Protein AF-A0A232FM95-F1 (afdb_monomer)

pLDDT: mean 76.96, std 14.81, range [33.69, 96.5]

Organism: NCBI:txid543379

Secondary structure (DSSP, 8-state):
-PPP---------TT--HHHHHHHHHHHHHHHHHHHHHHHHHSPPTTS--TTPBPSS-PPTTS-SBPP-------GGGGSPPTTSS----TTTT---TT---PPP----EEEEETTTTEEEE---GGGS--TTT-----------

Sequence (145 aa):
MNNPNTNIKVNSVTDKSDQDIEREQSLVDQWVNLTEERNAVLVPSAGSGIPGAPADWNPPIGMEPHIPVLFLDLNADDLSAHQSGEEISISGLNSILPKEHGHKFYNLPIVKHLEKNVCAIAAWDSSIHDDVNLNKITDGACVPG

Solvent-accessible surface area (backbone atoms only — not comparable to full-atom values): 9911 Å² total; per-residue (Å²): 136,85,85,84,79,85,80,79,76,76,79,84,61,96,83,66,52,73,68,54,52,53,49,52,50,52,52,51,53,51,51,51,51,54,49,49,56,52,44,42,67,77,58,34,49,56,72,64,84,42,79,66,10,37,45,78,64,85,65,59,93,91,52,75,60,45,48,86,76,85,84,70,86,74,56,78,71,68,73,49,70,53,91,80,75,82,56,82,70,62,84,59,77,84,60,76,62,89,86,62,72,89,63,88,85,73,89,69,53,73,75,43,79,40,86,92,71,86,46,72,44,63,61,81,71,48,77,82,46,99,39,73,86,62,51,64,82,75,80,80,74,76,74,84,128

Mean predicted aligned error: 14.77 Å

Radius of gyration: 25.7 Å; Cα contacts (8 Å, |Δi|>4): 86; chains: 1; bounding box: 62×35×70 Å

Foldseek 3Di:
DDDDDPPPPPPPPVDDDPVNVVVVVVVVVVVVVVVVVVVCQVAPDAPNPHAQHAHPDDDDPPDDRGDHDDDQVDDPVLPDDPPVNPDDRDRNPVGDDVVPPPDDDDDFAFPDDDVVPRDTDTDDDLVVDPDVSSPDDPPPPPPPD

Structure (mmCIF, N/CA/C/O backbone):
data_AF-A0A232FM95-F1
#
_entry.id   AF-A0A232FM95-F1
#
loop_
_atom_site.group_PDB
_atom_site.id
_atom_site.type_symbol
_atom_site.label_atom_id
_atom_site.label_alt_id
_atom_site.label_comp_id
_atom_site.label_asym_id
_atom_site.label_entity_id
_atom_site.label_seq_id
_atom_site.pdbx_PDB_ins_code
_atom_site.Cartn_x
_atom_site.Cartn_y
_atom_site.Cartn_z
_atom_site.occupancy
_atom_site.B_iso_or_equiv
_atom_site.auth_seq_id
_atom_site.auth_comp_id
_atom_site.auth_asym_id
_atom_site.auth_atom_id
_atom_site.pdbx_PDB_model_num
ATOM 1 N N . MET A 1 1 ? -25.700 -0.924 0.871 1.00 33.69 1 MET A N 1
ATOM 2 C CA . MET A 1 1 ? -26.285 -1.974 1.732 1.00 33.69 1 MET A CA 1
ATOM 3 C C . MET A 1 1 ? -26.278 -1.431 3.148 1.00 33.69 1 MET A C 1
ATOM 5 O O . MET A 1 1 ? -25.206 -1.184 3.678 1.00 33.69 1 MET A O 1
ATOM 9 N N . ASN A 1 2 ? -27.457 -1.129 3.690 1.00 41.88 2 ASN A N 1
ATOM 10 C CA . ASN A 1 2 ? -27.619 -0.501 5.002 1.00 41.88 2 ASN A CA 1
ATOM 11 C C . ASN A 1 2 ? -27.487 -1.580 6.085 1.00 41.88 2 ASN A C 1
ATOM 13 O O . ASN A 1 2 ? -28.243 -2.549 6.063 1.00 41.88 2 ASN A O 1
ATOM 17 N N . ASN A 1 3 ? -26.516 -1.436 6.988 1.00 43.69 3 ASN A N 1
ATOM 18 C CA . ASN A 1 3 ? -26.301 -2.365 8.097 1.00 43.69 3 ASN A CA 1
ATOM 19 C C . ASN A 1 3 ? -27.432 -2.197 9.136 1.00 43.69 3 ASN A C 1
ATOM 21 O O . ASN A 1 3 ? -27.632 -1.079 9.619 1.00 43.69 3 ASN A O 1
ATOM 25 N N . PRO A 1 4 ? -28.218 -3.243 9.451 1.00 61.28 4 PRO A N 1
ATOM 26 C CA . PRO A 1 4 ? -29.353 -3.113 10.345 1.00 61.28 4 PRO A CA 1
ATOM 27 C C . PRO A 1 4 ? -28.907 -3.150 11.813 1.00 61.28 4 PRO A C 1
ATOM 29 O O . PRO A 1 4 ? -28.216 -4.063 12.246 1.00 61.28 4 PRO A O 1
ATOM 32 N N . ASN A 1 5 ? -29.438 -2.205 12.588 1.00 50.81 5 ASN A N 1
ATOM 33 C CA . ASN A 1 5 ? -29.550 -2.228 14.048 1.00 50.81 5 ASN A CA 1
ATOM 34 C C . ASN A 1 5 ? -28.260 -2.099 14.874 1.00 50.81 5 ASN A C 1
ATOM 36 O O . ASN A 1 5 ? -27.715 -3.080 15.370 1.00 50.81 5 ASN A O 1
ATOM 40 N N . THR A 1 6 ? -27.956 -0.863 15.262 1.00 54.78 6 THR A N 1
ATOM 41 C CA . THR A 1 6 ? -27.446 -0.574 16.613 1.00 54.78 6 THR A CA 1
ATOM 42 C C . THR A 1 6 ? -28.386 0.412 17.304 1.00 54.78 6 THR A C 1
ATOM 44 O O . THR A 1 6 ? -28.021 1.536 17.627 1.00 54.78 6 THR A O 1
ATOM 47 N N . ASN A 1 7 ? -29.640 -0.000 17.520 1.00 52.50 7 ASN A N 1
ATOM 48 C CA . ASN A 1 7 ? -30.498 0.668 18.499 1.00 52.50 7 ASN A CA 1
ATOM 49 C C . ASN A 1 7 ? -30.023 0.245 19.893 1.00 52.50 7 ASN A C 1
ATOM 51 O O . ASN A 1 7 ? -30.536 -0.723 20.460 1.00 52.50 7 ASN A O 1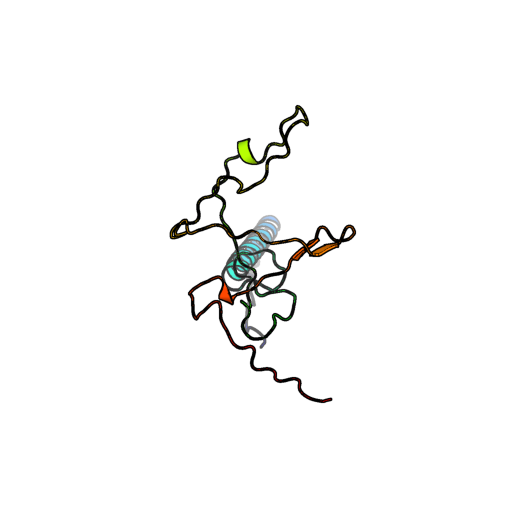
ATOM 55 N N . ILE A 1 8 ? -29.011 0.934 20.424 1.00 59.44 8 ILE A N 1
ATOM 56 C CA . ILE A 1 8 ? -28.608 0.766 21.819 1.00 59.44 8 ILE A CA 1
ATOM 57 C C . ILE A 1 8 ? -29.753 1.312 22.669 1.00 59.44 8 ILE A C 1
ATOM 59 O O . ILE A 1 8 ? -29.979 2.516 22.766 1.00 59.44 8 ILE A O 1
ATOM 63 N N . LYS A 1 9 ? -30.535 0.399 23.241 1.00 58.56 9 LYS A N 1
ATOM 64 C CA . LYS A 1 9 ? -31.586 0.732 24.197 1.00 58.56 9 LYS A CA 1
ATOM 65 C C . LYS A 1 9 ? -30.916 1.136 25.506 1.00 58.56 9 LYS A C 1
ATOM 67 O O . LYS A 1 9 ? -30.549 0.277 26.305 1.00 58.56 9 LYS A O 1
ATOM 72 N N . VAL A 1 10 ? -30.774 2.440 25.722 1.00 58.31 10 VAL A N 1
ATOM 73 C CA . VAL A 1 10 ? -30.481 2.992 27.047 1.00 58.31 10 VAL A CA 1
ATOM 74 C C . VAL A 1 10 ? -31.650 2.602 27.949 1.00 58.31 10 VAL A C 1
ATOM 76 O O . VAL A 1 10 ? -32.796 2.982 27.710 1.00 58.31 10 VAL A O 1
ATOM 79 N N . ASN A 1 11 ? -31.387 1.740 28.928 1.00 56.19 11 ASN A N 1
ATOM 80 C CA . ASN A 1 11 ? -32.421 1.221 29.813 1.00 56.19 11 ASN A CA 1
ATOM 81 C C . ASN A 1 11 ? -32.968 2.382 30.659 1.00 56.19 11 ASN A C 1
ATOM 83 O O . ASN A 1 11 ? -32.239 2.919 31.495 1.00 56.19 11 ASN A O 1
ATOM 87 N N . SER A 1 12 ? -34.220 2.785 30.433 1.00 53.94 12 SER A N 1
ATOM 88 C CA . SER A 1 12 ? -34.884 3.882 31.147 1.00 53.94 12 SER A CA 1
ATOM 89 C C . SER A 1 12 ? -35.373 3.416 32.523 1.00 53.94 12 SER A C 1
ATOM 91 O O . SER A 1 12 ? -36.575 3.346 32.781 1.00 53.94 12 SER A O 1
ATOM 93 N N . VAL A 1 13 ? -34.446 3.032 33.401 1.00 60.03 13 VAL A N 1
ATOM 94 C CA . VAL A 1 13 ? -34.759 2.868 34.824 1.00 60.03 13 VAL A CA 1
ATOM 95 C C . VAL A 1 13 ? -34.902 4.276 35.387 1.00 6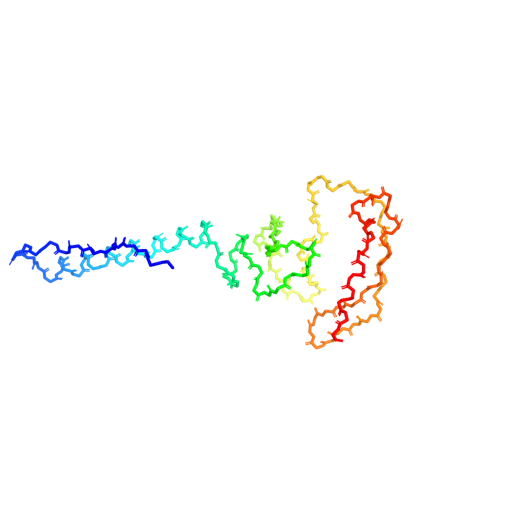0.03 13 VAL A C 1
ATOM 97 O O . VAL A 1 13 ? -33.974 5.072 35.293 1.00 60.03 13 VAL A O 1
ATOM 100 N N . THR A 1 14 ? -36.077 4.602 35.910 1.00 59.41 14 THR A N 1
ATOM 101 C CA . THR A 1 14 ? -36.515 5.958 36.285 1.00 59.41 14 THR A CA 1
ATOM 102 C C . THR A 1 14 ? -35.761 6.602 37.463 1.00 59.41 14 THR A C 1
ATOM 104 O O . THR A 1 14 ? -36.147 7.686 37.876 1.00 59.41 14 THR A O 1
ATOM 107 N N . ASP A 1 15 ? -34.671 5.992 37.946 1.00 68.00 15 ASP A N 1
ATOM 108 C CA . ASP A 1 15 ? -33.853 6.431 39.092 1.00 68.00 15 ASP A CA 1
ATOM 109 C C . ASP A 1 15 ? -32.340 6.439 38.770 1.00 68.00 15 ASP A C 1
ATOM 111 O O . ASP A 1 15 ? -31.517 5.985 39.564 1.00 68.00 15 ASP A O 1
ATOM 115 N N . LYS A 1 16 ? -31.940 6.894 37.578 1.00 73.94 16 LYS A N 1
ATOM 116 C CA . LYS A 1 16 ? -30.514 7.082 37.251 1.00 73.94 16 LYS A CA 1
ATOM 117 C C . LYS A 1 16 ? -30.073 8.499 37.596 1.00 73.94 16 LYS A C 1
ATOM 119 O O . LYS A 1 16 ? -30.775 9.450 37.257 1.00 73.94 16 LYS A O 1
ATOM 124 N N . SER A 1 17 ? -28.918 8.648 38.248 1.00 82.94 17 SER A N 1
ATOM 125 C CA . SER A 1 17 ? -28.334 9.976 38.457 1.00 82.94 17 SER A CA 1
ATOM 126 C C . SER A 1 17 ? -27.785 10.533 37.139 1.00 82.94 17 SER A C 1
ATOM 128 O O . SER A 1 17 ? -27.401 9.764 36.256 1.00 82.94 17 SER A O 1
ATOM 130 N N . ASP A 1 18 ? -27.678 11.858 37.013 1.00 87.69 18 ASP A N 1
ATOM 131 C CA . ASP A 1 18 ? -27.055 12.494 35.839 1.00 87.69 18 ASP A CA 1
ATOM 132 C C . ASP A 1 18 ? -25.629 11.971 35.594 1.00 87.69 18 ASP A C 1
ATOM 134 O O . ASP A 1 18 ? -25.202 11.802 34.454 1.00 87.69 18 ASP A O 1
ATOM 138 N N . GLN A 1 19 ? -24.917 11.624 36.672 1.00 89.62 19 GLN A N 1
ATOM 139 C CA . GLN A 1 19 ? -23.586 11.031 36.596 1.00 89.62 19 GLN A CA 1
ATOM 140 C C . GLN A 1 19 ? -23.605 9.612 36.004 1.00 89.62 19 GLN A C 1
ATOM 142 O O . GLN A 1 19 ? -22.663 9.219 35.319 1.00 89.62 19 GLN A O 1
ATOM 147 N N . ASP A 1 20 ? -24.657 8.831 36.257 1.00 87.62 20 ASP A N 1
ATOM 148 C CA . ASP A 1 20 ? -24.812 7.501 35.660 1.00 87.62 20 ASP A CA 1
ATOM 149 C C . ASP A 1 20 ? -25.151 7.607 34.175 1.00 87.62 20 ASP A C 1
ATOM 151 O O . ASP A 1 20 ? -24.628 6.835 33.377 1.00 87.62 20 ASP A O 1
ATOM 155 N N . ILE A 1 21 ? -25.956 8.601 33.791 1.00 87.88 21 ILE A N 1
ATOM 156 C CA . ILE A 1 21 ? -26.275 8.889 32.388 1.00 87.88 21 ILE A CA 1
ATOM 157 C C . ILE A 1 21 ? -25.012 9.313 31.624 1.00 87.88 21 ILE A C 1
ATOM 159 O O . ILE A 1 21 ? -24.737 8.779 30.552 1.00 87.88 21 ILE A O 1
ATOM 163 N N . GLU A 1 22 ? -24.212 10.227 32.182 1.00 92.12 22 GLU A N 1
ATOM 164 C CA . GLU A 1 22 ? -22.958 10.683 31.566 1.00 92.12 22 GLU A CA 1
ATOM 165 C C . GLU A 1 22 ? -21.935 9.544 31.440 1.00 92.12 22 GLU A C 1
ATOM 167 O O . GLU A 1 22 ? -21.306 9.381 30.391 1.00 92.12 22 GLU A O 1
ATOM 172 N N . ARG A 1 23 ? -21.803 8.701 32.474 1.00 92.94 23 ARG A N 1
ATOM 173 C CA . ARG A 1 23 ? -20.953 7.504 32.403 1.00 92.94 23 ARG A CA 1
ATOM 174 C C . ARG A 1 23 ? -21.432 6.525 31.341 1.00 92.94 23 ARG A C 1
ATOM 176 O O . ARG A 1 23 ? -20.608 6.022 30.584 1.00 92.94 23 ARG A O 1
ATOM 183 N N . GLU A 1 24 ? -22.732 6.235 31.287 1.00 91.19 24 GLU A N 1
ATOM 184 C CA . GLU A 1 24 ? -23.300 5.340 30.276 1.00 91.19 24 GLU A CA 1
ATOM 185 C C . GLU A 1 24 ? -23.030 5.870 28.865 1.00 91.19 24 GLU A C 1
ATOM 187 O O . GLU A 1 24 ? -22.579 5.104 28.016 1.00 91.19 24 GLU A O 1
ATOM 192 N N . GLN A 1 25 ? -23.213 7.172 28.634 1.00 92.62 25 GLN A N 1
ATOM 193 C CA . GLN A 1 25 ? -22.908 7.801 27.350 1.00 92.62 25 GLN A CA 1
ATOM 194 C C . GLN A 1 25 ? -21.423 7.667 26.993 1.00 92.62 25 GLN A C 1
ATOM 196 O O . GLN A 1 25 ? -21.097 7.212 25.900 1.00 92.62 25 GLN A O 1
ATOM 201 N N . SER A 1 26 ? -20.521 7.975 27.929 1.00 95.00 26 SER A N 1
ATOM 202 C CA . SER A 1 26 ? -19.077 7.852 27.705 1.00 95.00 26 SER A CA 1
ATOM 203 C C . SER A 1 26 ? -18.655 6.413 27.383 1.00 95.00 26 SER A C 1
ATOM 205 O O . SER A 1 26 ? -17.831 6.196 26.494 1.00 95.00 26 SER A O 1
ATOM 207 N N . LEU A 1 27 ? -19.247 5.418 28.053 1.00 95.44 27 LEU A N 1
ATOM 208 C CA . LEU A 1 27 ? -18.995 4.003 27.771 1.00 95.44 27 LEU A CA 1
ATOM 209 C C . LEU A 1 27 ? -19.506 3.590 26.386 1.00 95.44 27 LEU A C 1
ATOM 211 O O . LEU A 1 27 ? -18.838 2.817 25.696 1.00 95.44 27 LEU A O 1
ATOM 215 N N . VAL A 1 28 ? -20.667 4.101 25.966 1.00 95.94 28 VAL A N 1
ATOM 216 C CA . VAL A 1 28 ? -21.184 3.877 24.610 1.00 95.94 28 VAL A CA 1
ATOM 217 C C . VAL A 1 28 ? -20.247 4.489 23.571 1.00 95.94 28 VAL A C 1
ATOM 219 O O . VAL A 1 28 ? -19.875 3.794 22.628 1.00 95.94 28 VAL A O 1
ATOM 222 N N . ASP A 1 29 ? -19.810 5.732 23.764 1.00 95.94 29 ASP A N 1
ATOM 223 C CA . ASP A 1 29 ? -18.916 6.422 22.828 1.00 95.94 29 ASP A CA 1
ATOM 224 C C . ASP A 1 29 ? -17.568 5.694 22.701 1.00 95.94 29 ASP A C 1
ATOM 226 O O . ASP A 1 29 ? -17.081 5.453 21.596 1.00 95.94 29 ASP A O 1
ATOM 230 N N . GLN A 1 30 ? -16.989 5.253 23.823 1.00 96.44 30 GLN A N 1
ATOM 231 C CA . GLN A 1 30 ? -15.774 4.432 23.815 1.00 96.44 30 GLN A CA 1
ATOM 232 C C . GLN A 1 30 ? -15.966 3.125 23.045 1.00 96.44 30 GLN A C 1
ATOM 234 O O . GLN A 1 30 ? -15.103 2.730 22.261 1.00 96.44 30 GLN A O 1
ATOM 239 N N . TRP A 1 31 ? -17.092 2.442 23.251 1.00 95.81 31 TRP A N 1
ATOM 240 C CA . TRP A 1 31 ? -17.388 1.199 22.549 1.00 95.81 31 TRP A CA 1
ATOM 241 C C . TRP A 1 31 ? -17.559 1.402 21.037 1.00 95.81 31 TRP A C 1
ATOM 243 O O . TRP A 1 31 ? -17.100 0.563 20.253 1.00 95.81 31 TRP A O 1
ATOM 253 N N . VAL A 1 32 ? -18.185 2.509 20.624 1.00 96.50 32 VAL A N 1
ATOM 254 C CA . VAL A 1 32 ? -18.300 2.890 19.210 1.00 96.50 32 VAL A CA 1
ATOM 255 C C . VAL A 1 32 ? -16.910 3.098 18.615 1.00 96.50 32 VAL A C 1
ATOM 257 O O . VAL A 1 32 ? -16.582 2.421 17.642 1.00 96.50 32 VAL A O 1
ATOM 260 N N . ASN A 1 33 ? -16.060 3.911 19.249 1.00 95.38 33 ASN A N 1
ATOM 261 C CA . ASN A 1 33 ? -14.697 4.171 18.772 1.00 95.38 33 ASN A CA 1
ATOM 262 C C . ASN A 1 33 ? -13.876 2.879 18.635 1.00 95.38 33 ASN A C 1
ATOM 264 O O . ASN A 1 33 ? -13.293 2.624 17.587 1.00 95.38 33 ASN A O 1
ATOM 268 N N . LEU A 1 34 ? -13.901 2.001 19.646 1.00 94.06 34 LEU A N 1
ATOM 269 C CA . LEU A 1 34 ? -13.213 0.702 19.592 1.00 94.06 34 LEU A CA 1
ATOM 270 C C . LEU A 1 34 ? -13.730 -0.190 18.456 1.00 94.06 34 LEU A C 1
ATOM 272 O O . LEU A 1 34 ? -12.983 -0.970 17.860 1.00 94.06 34 LEU A O 1
ATOM 276 N N . THR A 1 35 ? -15.027 -0.111 18.164 1.00 93.44 35 THR A N 1
ATOM 277 C CA . THR A 1 35 ? -15.632 -0.864 17.066 1.00 93.44 35 THR A CA 1
ATOM 278 C C . THR A 1 35 ? -15.200 -0.301 15.716 1.00 93.44 35 THR A C 1
ATOM 280 O O . THR A 1 35 ? -14.895 -1.078 14.812 1.00 93.44 35 THR A 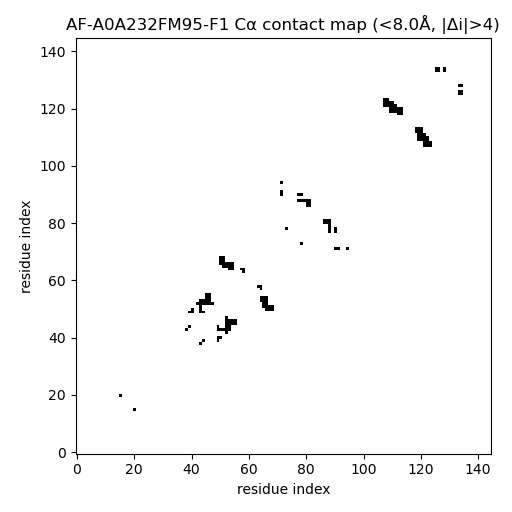O 1
ATOM 283 N N . GLU A 1 36 ? -15.134 1.021 15.581 1.00 91.00 36 GLU A N 1
ATOM 284 C CA . GLU A 1 36 ? -14.650 1.695 14.378 1.00 91.00 36 GLU A CA 1
ATOM 285 C C . GLU A 1 36 ? -13.168 1.409 14.123 1.00 91.00 36 GLU A C 1
ATOM 287 O O . GLU A 1 36 ? -12.826 0.994 13.018 1.00 91.00 36 GLU A O 1
ATOM 292 N N . GLU A 1 37 ? -12.309 1.500 15.142 1.00 91.31 37 GLU A N 1
ATOM 293 C CA . GLU A 1 37 ? -10.886 1.147 15.051 1.00 91.31 37 GLU A CA 1
ATOM 294 C C . GLU A 1 37 ? -10.693 -0.308 14.606 1.00 91.31 37 GLU A C 1
ATOM 296 O O . GLU A 1 37 ? -9.938 -0.592 13.673 1.00 91.31 37 GLU A O 1
ATOM 301 N N . ARG A 1 38 ? -11.430 -1.248 15.216 1.00 91.88 38 ARG A N 1
ATOM 302 C CA . ARG A 1 38 ? -11.373 -2.661 14.816 1.00 91.88 38 ARG A CA 1
ATOM 303 C C . ARG A 1 38 ? -11.824 -2.850 13.367 1.00 91.88 38 ARG A C 1
ATOM 305 O O . ARG A 1 38 ? -11.211 -3.617 12.626 1.00 91.88 38 ARG A O 1
ATOM 312 N N . ASN A 1 39 ? -12.896 -2.178 12.957 1.00 89.06 39 ASN A N 1
ATOM 313 C CA . ASN A 1 39 ? -13.413 -2.288 11.596 1.00 89.06 39 ASN A CA 1
ATOM 314 C C . ASN A 1 39 ? -12.449 -1.683 10.569 1.00 89.06 39 ASN A C 1
ATOM 316 O O . ASN A 1 39 ? -12.285 -2.267 9.501 1.00 89.06 39 ASN A O 1
ATOM 320 N N . ALA A 1 40 ? -11.779 -0.578 10.901 1.00 89.44 40 ALA A N 1
ATOM 321 C CA . ALA A 1 40 ? -10.802 0.073 10.034 1.00 89.44 40 ALA A CA 1
ATOM 322 C C . ALA A 1 40 ? -9.602 -0.839 9.725 1.00 89.44 40 ALA A C 1
ATOM 324 O O . ALA A 1 40 ? -9.066 -0.799 8.623 1.00 89.44 40 ALA A O 1
ATOM 325 N N . VAL A 1 41 ? -9.218 -1.709 10.664 1.00 86.00 41 VAL A N 1
ATOM 326 C CA . VAL A 1 41 ? -8.176 -2.725 10.442 1.00 86.00 41 VAL A CA 1
ATOM 327 C C . VAL A 1 41 ? -8.692 -3.909 9.620 1.00 86.00 41 VAL A C 1
ATOM 329 O O . VAL A 1 41 ? -7.972 -4.432 8.775 1.00 86.00 41 VAL A O 1
ATOM 332 N N . LEU A 1 42 ? -9.928 -4.357 9.863 1.00 88.25 42 LEU A N 1
ATOM 333 C CA . LEU A 1 42 ? -10.501 -5.513 9.161 1.00 88.25 42 LEU A CA 1
ATOM 334 C C . LEU A 1 42 ? -10.838 -5.214 7.697 1.00 88.25 42 LEU A C 1
ATOM 336 O O . LEU A 1 42 ? -10.694 -6.089 6.845 1.00 88.25 42 LEU A O 1
ATOM 340 N N . VAL A 1 43 ? -11.327 -4.006 7.421 1.00 89.12 43 VAL A N 1
ATOM 341 C CA . VAL A 1 43 ? -11.696 -3.544 6.082 1.00 89.12 43 VAL A CA 1
ATOM 342 C C . VAL A 1 43 ? -11.189 -2.111 5.924 1.00 89.12 43 VAL A C 1
ATOM 344 O O . VAL A 1 43 ? -11.946 -1.158 6.131 1.00 89.12 43 VAL A O 1
ATOM 347 N N . PRO A 1 44 ? -9.901 -1.939 5.597 1.00 90.25 44 PRO A N 1
ATOM 348 C CA . PRO A 1 44 ? -9.327 -0.617 5.444 1.00 90.25 44 PRO A CA 1
ATOM 349 C C . PRO A 1 44 ? -9.944 0.100 4.243 1.00 90.25 44 PRO A C 1
ATOM 351 O O . PRO A 1 44 ? -10.025 -0.431 3.135 1.00 90.25 44 PRO A O 1
ATOM 354 N N . SER A 1 45 ? -10.385 1.334 4.468 1.00 91.00 45 SER A N 1
ATOM 355 C CA . SER A 1 45 ? -10.915 2.197 3.412 1.00 91.00 45 SER A CA 1
ATOM 356 C C . SER A 1 45 ? -9.786 2.744 2.539 1.00 91.00 45 SER A C 1
ATOM 358 O O . SER A 1 45 ? -8.675 2.974 3.026 1.00 91.00 45 SER A O 1
ATOM 360 N N . ALA A 1 46 ? -10.072 3.014 1.264 1.00 91.31 46 ALA A N 1
ATOM 361 C CA . ALA A 1 46 ? -9.131 3.694 0.374 1.00 91.31 46 ALA A CA 1
ATOM 362 C C . ALA A 1 46 ? -8.670 5.031 0.982 1.00 91.31 46 ALA A C 1
ATOM 364 O O . ALA A 1 46 ? -9.484 5.773 1.535 1.00 91.31 46 ALA A O 1
ATOM 365 N N . GLY A 1 47 ? -7.368 5.319 0.918 1.00 86.44 47 GLY A N 1
ATOM 366 C CA . GLY A 1 47 ? -6.787 6.552 1.468 1.00 86.44 47 GLY A CA 1
ATOM 367 C C . GLY A 1 47 ? -6.742 6.635 3.002 1.00 86.44 47 GLY A C 1
ATOM 368 O O . GLY A 1 47 ? -6.352 7.666 3.539 1.00 86.44 47 GLY A O 1
ATOM 369 N N . SER A 1 48 ? -7.103 5.569 3.729 1.00 89.19 48 SER A N 1
ATOM 370 C CA . SER A 1 48 ? -7.070 5.550 5.205 1.00 89.19 48 SER A CA 1
ATOM 371 C C . SER A 1 48 ? -5.659 5.545 5.807 1.00 89.19 48 SER A C 1
ATOM 373 O O . SER A 1 48 ? -5.505 5.791 6.999 1.00 89.19 48 SER A O 1
ATOM 375 N N . GLY A 1 49 ? -4.632 5.225 5.012 1.00 84.00 49 GLY A N 1
ATOM 376 C CA . GLY A 1 49 ? -3.258 5.037 5.493 1.00 84.00 49 GLY A CA 1
ATOM 377 C C . GLY A 1 49 ? -3.043 3.743 6.290 1.00 84.00 49 GLY A C 1
ATOM 378 O O . GLY A 1 49 ? -1.945 3.511 6.790 1.00 84.00 49 GLY A O 1
ATOM 379 N N . ILE A 1 50 ? -4.066 2.890 6.402 1.00 88.19 50 ILE A N 1
ATOM 380 C CA . ILE A 1 50 ? -3.972 1.593 7.076 1.00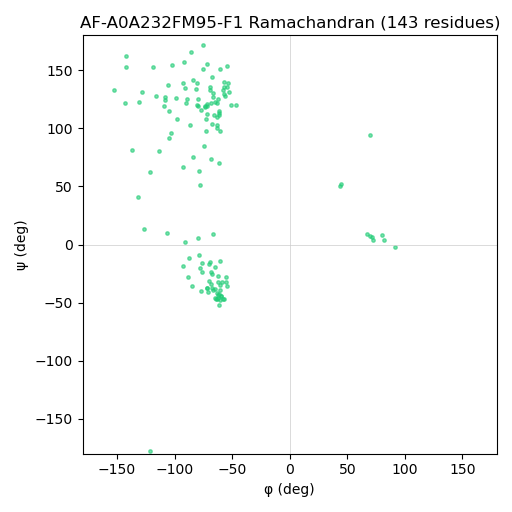 88.19 50 ILE A CA 1
ATOM 381 C C . ILE A 1 50 ? -3.340 0.563 6.126 1.00 88.19 50 ILE A C 1
ATOM 383 O O .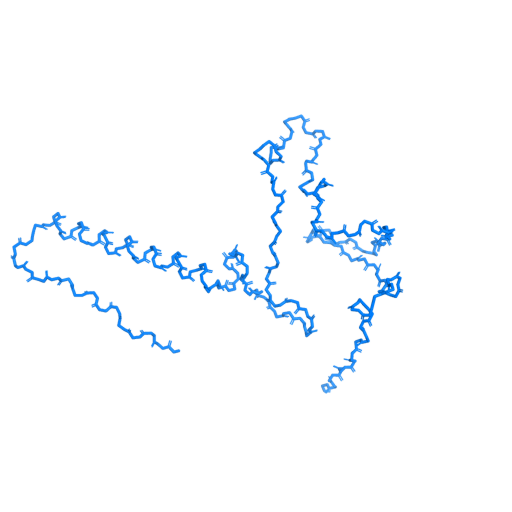 ILE A 1 50 ? -3.689 0.532 4.941 1.00 88.19 50 ILE A O 1
ATOM 387 N N . PRO A 1 51 ? -2.435 -0.307 6.613 1.00 84.50 51 PRO A N 1
ATOM 388 C CA . PRO A 1 51 ? -1.865 -1.371 5.799 1.00 84.50 51 PRO A CA 1
ATOM 389 C C . PRO A 1 51 ? -2.911 -2.244 5.109 1.00 84.50 51 PRO A C 1
ATOM 391 O O . PRO A 1 51 ? -3.850 -2.718 5.742 1.00 84.50 51 PRO A O 1
ATOM 394 N N . GLY A 1 52 ? -2.731 -2.471 3.806 1.00 83.19 52 GLY A N 1
ATOM 395 C CA . GLY A 1 52 ? -3.674 -3.245 2.997 1.00 83.19 52 GLY A CA 1
ATOM 396 C C . GLY A 1 52 ? -4.909 -2.463 2.543 1.00 83.19 52 GLY A C 1
ATOM 397 O O . GLY A 1 52 ? -5.810 -3.066 1.968 1.00 83.19 52 GLY A O 1
ATOM 398 N N . ALA A 1 53 ? -4.968 -1.143 2.762 1.00 92.00 53 ALA A N 1
ATOM 399 C CA . ALA A 1 53 ? -5.982 -0.295 2.145 1.00 92.00 53 ALA A CA 1
ATOM 400 C C . ALA A 1 53 ? -5.929 -0.405 0.609 1.00 92.00 53 ALA A C 1
ATOM 402 O O . ALA A 1 53 ? -4.834 -0.422 0.029 1.00 92.00 53 ALA A O 1
ATOM 403 N N . PRO A 1 54 ? -7.086 -0.441 -0.072 1.00 91.69 54 PRO A N 1
ATOM 404 C CA . PRO A 1 54 ? -7.117 -0.301 -1.517 1.00 91.69 54 PRO A CA 1
ATOM 405 C C . PRO A 1 54 ? -6.531 1.055 -1.918 1.00 91.69 54 PRO A C 1
ATOM 407 O O . PRO A 1 54 ? -6.605 2.034 -1.167 1.00 91.69 54 PRO A O 1
ATOM 410 N N . ALA A 1 55 ? -5.950 1.108 -3.111 1.00 90.62 55 ALA A N 1
ATOM 411 C CA . ALA A 1 55 ? -5.508 2.354 -3.708 1.00 90.62 55 ALA A CA 1
ATOM 412 C C . ALA A 1 55 ? -6.654 3.382 -3.739 1.00 90.62 55 ALA A C 1
ATOM 414 O O . ALA A 1 55 ? -7.799 3.055 -4.048 1.00 90.62 55 ALA A O 1
ATOM 415 N N . ASP A 1 56 ? -6.338 4.641 -3.440 1.00 90.69 56 ASP A N 1
ATOM 416 C CA . ASP A 1 56 ? -7.242 5.788 -3.608 1.00 90.69 56 ASP A CA 1
ATOM 417 C C . ASP A 1 56 ? -7.302 6.292 -5.063 1.00 90.69 56 ASP A C 1
ATOM 419 O O . ASP A 1 56 ? -7.969 7.278 -5.373 1.00 90.69 56 ASP A O 1
ATOM 423 N N . TRP A 1 57 ? -6.637 5.573 -5.965 1.00 88.50 57 TRP A N 1
ATOM 424 C CA . TRP A 1 57 ? -6.646 5.750 -7.410 1.00 88.50 57 TRP A CA 1
ATOM 425 C C . TRP A 1 57 ? -7.135 4.464 -8.098 1.00 88.50 57 TRP A C 1
ATOM 427 O O . TRP A 1 57 ? -7.515 3.499 -7.439 1.00 88.50 57 TRP A O 1
ATOM 437 N N . ASN A 1 58 ? -7.160 4.442 -9.433 1.00 88.31 58 ASN A N 1
ATOM 438 C CA . ASN A 1 58 ? -7.522 3.262 -10.223 1.00 88.31 58 ASN A CA 1
ATOM 439 C C . ASN A 1 58 ? -6.261 2.606 -10.815 1.00 88.31 58 ASN A C 1
ATOM 441 O O . ASN A 1 58 ? -5.813 3.043 -11.881 1.00 88.31 58 ASN A O 1
ATOM 445 N N . PRO A 1 59 ? -5.692 1.566 -10.170 1.00 85.75 59 PRO A N 1
ATOM 446 C CA . PRO A 1 59 ? -4.553 0.836 -10.706 1.00 85.75 59 PRO A CA 1
ATOM 447 C C . PRO A 1 59 ? -4.826 0.255 -12.098 1.00 85.75 59 PRO A C 1
ATOM 449 O O . PRO A 1 59 ? -5.894 -0.324 -12.323 1.00 85.75 59 PRO A O 1
ATOM 452 N N . PRO A 1 60 ? -3.878 0.386 -13.046 1.00 84.00 60 PRO A N 1
ATOM 453 C CA . PRO A 1 60 ? -3.934 -0.297 -14.325 1.00 84.00 60 PRO A CA 1
ATOM 454 C C . PRO A 1 60 ? -4.094 -1.809 -14.164 1.00 84.00 60 PRO A C 1
ATOM 456 O O . PRO A 1 60 ? -3.650 -2.409 -13.183 1.00 84.00 60 PRO A O 1
ATOM 459 N N . ILE A 1 61 ? -4.680 -2.442 -15.179 1.00 82.25 61 ILE A N 1
ATOM 460 C CA . ILE A 1 61 ? -4.857 -3.896 -15.218 1.00 82.25 61 ILE A CA 1
ATOM 461 C C . ILE A 1 61 ? -3.496 -4.588 -15.057 1.00 82.25 61 ILE A C 1
ATOM 463 O O . ILE A 1 61 ? -2.557 -4.319 -15.802 1.00 82.25 61 ILE A O 1
ATOM 467 N N . GLY A 1 62 ? -3.416 -5.516 -14.101 1.00 79.50 62 GLY A N 1
ATOM 468 C CA . GLY A 1 62 ? -2.204 -6.280 -13.801 1.00 79.50 62 GLY A CA 1
ATOM 469 C C . GLY A 1 62 ? -1.297 -5.666 -12.731 1.00 79.50 62 GLY A C 1
ATOM 470 O O . GLY A 1 62 ? -0.305 -6.301 -12.389 1.00 79.50 62 GLY A O 1
ATOM 471 N N . MET A 1 63 ? -1.627 -4.487 -12.191 1.00 83.56 63 MET A N 1
ATOM 472 C CA . MET A 1 63 ? -0.966 -3.938 -11.001 1.00 83.56 63 MET A CA 1
ATOM 473 C C . MET A 1 63 ? -1.686 -4.335 -9.707 1.00 83.56 63 MET A C 1
ATOM 475 O O . MET A 1 63 ? -2.877 -4.651 -9.723 1.00 83.56 63 MET A O 1
ATOM 479 N N . GLU A 1 64 ? -0.951 -4.315 -8.591 1.00 85.25 64 GLU A N 1
ATOM 480 C CA . GLU A 1 64 ? -1.497 -4.581 -7.255 1.00 85.25 64 GLU A CA 1
ATOM 481 C C . GLU A 1 64 ? -2.560 -3.524 -6.889 1.00 85.25 64 GLU A C 1
ATOM 483 O O . GLU A 1 64 ? -2.270 -2.325 -6.955 1.00 85.25 64 GLU A O 1
ATOM 488 N N . PRO A 1 65 ? -3.792 -3.934 -6.523 1.00 88.06 65 PRO A N 1
ATOM 489 C CA . PRO A 1 65 ? -4.868 -3.000 -6.195 1.00 88.06 65 PRO A CA 1
ATOM 490 C C . PRO A 1 65 ? -4.745 -2.339 -4.813 1.00 88.06 65 PRO A C 1
ATOM 492 O O . PRO A 1 65 ? -5.432 -1.347 -4.562 1.00 88.06 65 PRO A O 1
ATOM 495 N N . HIS A 1 66 ? -3.909 -2.869 -3.917 1.00 89.75 66 HIS A N 1
ATOM 496 C CA . HIS A 1 66 ? -3.698 -2.322 -2.574 1.00 89.75 66 HIS A CA 1
ATOM 497 C C . HIS A 1 66 ? -2.390 -1.539 -2.472 1.00 89.75 66 HIS A C 1
ATOM 499 O O . HIS A 1 66 ? -1.425 -1.794 -3.192 1.00 89.75 66 HIS A O 1
ATOM 505 N N . ILE A 1 67 ? -2.336 -0.591 -1.538 1.00 82.69 67 ILE A N 1
ATOM 506 C CA . ILE A 1 67 ? -1.095 0.123 -1.239 1.00 82.69 67 ILE A CA 1
ATOM 507 C C . ILE A 1 67 ? -0.142 -0.835 -0.498 1.00 82.69 67 ILE A C 1
ATOM 509 O O . ILE A 1 67 ? -0.498 -1.322 0.582 1.00 82.69 67 ILE A O 1
ATOM 513 N N . PRO A 1 68 ? 1.055 -1.134 -1.045 1.00 78.94 68 PRO A N 1
ATOM 514 C CA . PRO A 1 68 ? 2.001 -2.029 -0.394 1.00 78.94 68 PRO A CA 1
ATOM 515 C C . PRO A 1 68 ? 2.543 -1.395 0.888 1.00 78.94 68 PRO A C 1
ATOM 517 O O . PRO A 1 68 ? 2.789 -0.190 0.948 1.00 78.94 68 PRO A O 1
ATOM 520 N N . VAL A 1 69 ? 2.772 -2.224 1.907 1.00 77.81 69 VAL A N 1
ATOM 521 C CA . VAL A 1 69 ? 3.370 -1.795 3.176 1.00 77.81 69 VAL A CA 1
ATOM 522 C C . VAL A 1 69 ? 4.709 -2.480 3.373 1.00 77.81 69 VAL A C 1
ATOM 524 O O . VAL A 1 69 ? 4.812 -3.703 3.284 1.00 77.81 69 VAL A O 1
ATOM 527 N N . LEU A 1 70 ? 5.730 -1.672 3.652 1.00 75.81 70 LEU A N 1
ATOM 528 C CA . LEU A 1 70 ? 7.078 -2.123 3.969 1.00 75.81 70 LEU A CA 1
ATOM 529 C C . LEU A 1 70 ? 7.343 -1.897 5.457 1.00 75.81 70 LEU A C 1
ATOM 531 O O . LEU A 1 70 ? 7.233 -0.777 5.953 1.00 75.81 70 LEU A O 1
ATOM 535 N N . PHE A 1 71 ? 7.711 -2.966 6.159 1.00 76.50 71 PHE A N 1
ATOM 536 C CA . PHE A 1 71 ? 8.160 -2.906 7.546 1.00 76.50 71 PHE A CA 1
ATOM 537 C C . PHE A 1 71 ? 9.686 -2.911 7.545 1.00 76.50 71 PHE A C 1
ATOM 539 O O . PHE A 1 71 ? 10.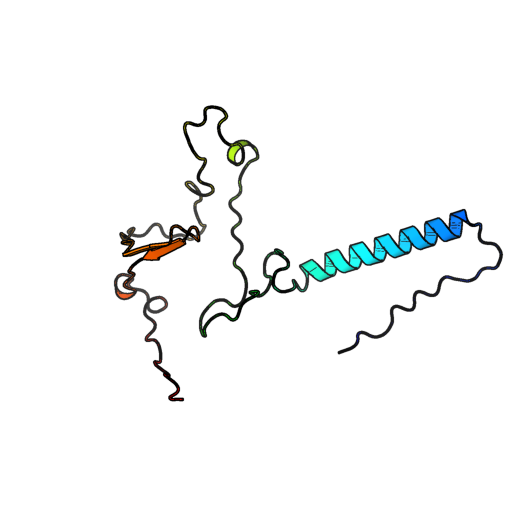300 -3.924 7.223 1.00 76.50 71 PHE A O 1
ATOM 546 N N . LEU A 1 72 ? 10.288 -1.766 7.860 1.00 74.75 72 LEU A N 1
ATOM 547 C CA . LEU A 1 72 ? 11.740 -1.575 7.780 1.00 74.75 72 LEU A CA 1
ATOM 548 C C . LEU A 1 72 ? 12.483 -1.913 9.085 1.00 74.75 72 LEU A C 1
ATOM 550 O O . LEU A 1 72 ? 13.695 -1.748 9.124 1.00 74.75 72 LEU A O 1
ATOM 554 N N . ASP A 1 73 ? 11.764 -2.377 10.116 1.00 74.56 73 ASP A N 1
ATOM 555 C CA . ASP A 1 73 ? 12.295 -2.715 11.452 1.00 74.56 73 ASP A CA 1
ATOM 556 C C . ASP A 1 73 ? 13.284 -1.663 11.990 1.00 74.56 73 ASP A C 1
ATOM 558 O O . ASP A 1 73 ? 14.417 -1.958 12.359 1.00 74.56 73 ASP A O 1
ATOM 562 N N . LEU A 1 74 ? 12.867 -0.394 11.943 1.00 74.56 74 LEU A N 1
ATOM 563 C CA . LEU A 1 74 ? 13.703 0.737 12.343 1.00 74.56 74 LEU A CA 1
ATOM 564 C C . LEU A 1 74 ? 13.638 0.949 13.856 1.00 74.56 74 LEU A C 1
ATOM 566 O O . LEU A 1 74 ? 12.563 0.886 14.460 1.00 74.56 74 LEU A O 1
ATOM 570 N N . ASN A 1 75 ? 14.775 1.293 14.450 1.00 77.25 75 ASN A N 1
ATOM 571 C CA . ASN A 1 75 ? 14.859 1.750 15.830 1.00 77.25 75 ASN A CA 1
ATOM 572 C C . ASN A 1 75 ? 14.605 3.263 15.925 1.00 77.25 75 ASN A C 1
ATOM 574 O O . ASN A 1 75 ? 14.649 3.994 14.936 1.00 77.25 75 ASN A O 1
ATOM 578 N N . ALA A 1 76 ? 14.369 3.759 17.144 1.00 75.69 76 ALA A N 1
ATOM 579 C CA . ALA A 1 76 ? 14.145 5.188 17.388 1.00 75.69 76 ALA A CA 1
ATOM 580 C C . ALA A 1 76 ? 15.328 6.065 16.933 1.00 75.69 76 ALA A C 1
ATOM 582 O O . ALA A 1 76 ? 15.120 7.185 16.465 1.00 75.69 76 ALA A O 1
ATOM 583 N N . ASP A 1 77 ? 16.549 5.536 17.024 1.00 74.19 77 ASP A N 1
ATOM 584 C CA . ASP A 1 77 ? 17.764 6.240 16.619 1.00 74.19 77 ASP A CA 1
ATOM 585 C C . ASP A 1 77 ? 17.854 6.410 15.088 1.00 74.19 77 ASP A C 1
ATOM 587 O O . ASP A 1 77 ? 18.319 7.453 14.627 1.00 74.19 77 ASP A O 1
ATOM 591 N N . ASP A 1 78 ? 17.312 5.466 14.301 1.00 71.88 78 ASP A N 1
ATOM 592 C CA . ASP A 1 78 ? 17.301 5.506 12.825 1.00 71.88 78 ASP A CA 1
ATOM 593 C C . ASP A 1 78 ? 16.402 6.62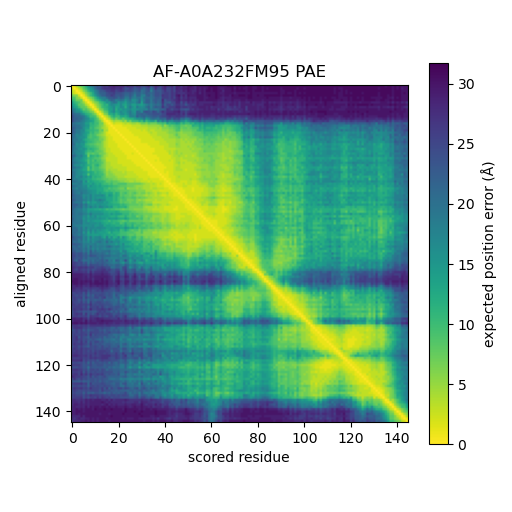6 12.262 1.00 71.88 78 ASP A C 1
ATOM 595 O O . ASP A 1 78 ? 16.590 7.085 11.131 1.00 71.88 78 ASP A O 1
ATOM 599 N N . LEU A 1 79 ? 15.419 7.071 13.056 1.00 67.44 79 LEU A N 1
ATOM 600 C CA . LEU A 1 79 ? 14.483 8.152 12.723 1.00 67.44 79 LEU A CA 1
ATOM 601 C C . LEU A 1 79 ? 15.010 9.540 13.110 1.00 67.44 79 LEU A C 1
ATOM 603 O O . LEU A 1 79 ? 14.423 10.554 12.725 1.00 67.44 79 LEU A O 1
ATOM 607 N N . SER A 1 80 ? 16.094 9.610 13.886 1.00 65.50 80 SER A N 1
ATOM 608 C CA . SER A 1 80 ? 16.681 10.883 14.283 1.00 65.50 80 SER A CA 1
ATOM 609 C C . SER A 1 80 ? 17.540 11.439 13.143 1.00 65.50 80 SER A C 1
ATOM 611 O O . SER A 1 80 ? 18.511 10.827 12.704 1.00 65.50 80 SER A O 1
ATOM 613 N N . ALA A 1 81 ? 17.186 12.618 12.625 1.00 61.72 81 ALA A N 1
ATOM 614 C CA . ALA A 1 81 ? 18.099 13.351 11.757 1.00 61.72 81 ALA A CA 1
ATOM 615 C C . ALA A 1 81 ? 19.334 13.720 12.592 1.00 61.72 81 ALA A C 1
ATOM 617 O O . ALA A 1 81 ? 19.196 14.375 13.631 1.00 61.72 81 ALA A O 1
ATOM 618 N N . HIS A 1 82 ? 20.528 13.293 12.169 1.00 58.94 82 HIS A N 1
ATOM 619 C CA . HIS A 1 82 ? 21.768 13.674 12.838 1.00 58.94 82 HIS A CA 1
ATOM 620 C C . HIS A 1 82 ? 21.805 15.200 13.001 1.00 58.94 82 HIS A C 1
ATOM 622 O O . HIS A 1 82 ? 21.759 15.952 12.027 1.00 58.94 82 HIS A O 1
ATOM 628 N N . GLN A 1 83 ? 21.888 15.664 14.251 1.00 59.03 83 GLN A N 1
ATOM 629 C CA . GLN A 1 83 ? 21.840 17.090 14.607 1.00 59.03 83 GLN A CA 1
ATOM 630 C C . GLN A 1 83 ? 22.977 17.911 13.968 1.00 59.03 83 GLN A C 1
ATOM 632 O O . GLN A 1 83 ? 22.914 19.137 13.955 1.00 59.03 83 GLN A O 1
ATOM 637 N N . SER A 1 84 ? 24.009 17.248 13.434 1.00 63.12 84 SER A N 1
ATOM 638 C CA . SER A 1 84 ? 25.128 17.864 12.719 1.00 63.12 84 SER A CA 1
ATOM 639 C C . SER A 1 84 ? 24.811 18.254 11.270 1.00 63.12 84 SER A C 1
ATOM 641 O O . SER A 1 84 ? 25.620 18.945 10.660 1.00 63.12 84 SER A O 1
ATOM 643 N N . GLY A 1 85 ? 23.661 17.855 10.709 1.00 56.75 85 GLY A N 1
ATOM 644 C CA . GLY A 1 85 ? 23.228 18.266 9.365 1.00 56.75 85 GLY A CA 1
ATOM 645 C C . GLY A 1 85 ? 24.081 17.732 8.206 1.00 56.75 85 GLY A C 1
ATOM 646 O O . GLY A 1 85 ? 23.891 18.169 7.073 1.00 56.75 85 GLY A O 1
ATOM 647 N N . GLU A 1 86 ? 25.012 16.813 8.472 1.00 57.59 86 GLU A N 1
ATOM 648 C CA . GLU A 1 86 ? 25.985 16.334 7.479 1.00 57.59 86 GLU A CA 1
ATOM 649 C C . GLU A 1 86 ? 25.520 15.080 6.723 1.00 57.59 86 GLU A C 1
ATOM 651 O O . GLU A 1 86 ? 26.010 14.814 5.629 1.00 57.59 86 GLU A O 1
ATOM 656 N N . GLU A 1 87 ? 24.530 14.344 7.242 1.00 61.91 87 GLU A N 1
ATOM 657 C CA . GLU A 1 87 ? 24.046 13.117 6.607 1.00 61.91 87 GLU A CA 1
ATOM 658 C C . GLU A 1 87 ? 22.526 12.966 6.766 1.00 61.91 87 GLU A C 1
ATOM 660 O O . GLU A 1 87 ? 21.982 12.971 7.873 1.00 61.91 87 GLU A O 1
ATOM 665 N N . ILE A 1 88 ? 21.824 12.872 5.634 1.00 64.06 88 ILE A N 1
ATOM 666 C CA . ILE A 1 88 ? 20.397 12.542 5.599 1.00 64.06 88 ILE A CA 1
ATOM 667 C C . ILE A 1 88 ? 20.299 11.036 5.832 1.00 64.06 88 ILE A C 1
ATOM 669 O O . ILE A 1 88 ? 20.762 10.264 4.994 1.00 64.06 88 ILE A O 1
ATOM 673 N N . SER A 1 89 ? 19.690 10.617 6.944 1.00 66.31 89 SER A N 1
ATOM 674 C CA . SER A 1 89 ? 19.386 9.200 7.171 1.00 66.31 89 SER A CA 1
ATOM 675 C C . SER A 1 89 ? 18.432 8.719 6.073 1.00 66.31 89 SER A C 1
ATOM 677 O O . SER A 1 89 ? 17.291 9.177 5.978 1.00 66.31 89 SER A O 1
ATOM 679 N N . ILE A 1 90 ? 18.918 7.840 5.193 1.00 72.69 90 ILE A N 1
ATOM 680 C CA . ILE A 1 90 ? 18.104 7.210 4.152 1.00 72.69 90 ILE A CA 1
ATOM 681 C C . ILE A 1 90 ? 17.458 5.974 4.776 1.00 72.69 90 ILE A C 1
ATOM 683 O O . ILE A 1 90 ? 18.107 4.939 4.949 1.00 72.69 90 ILE A O 1
ATOM 687 N N . SER A 1 91 ? 16.172 6.074 5.116 1.00 70.12 91 SER A N 1
ATOM 688 C CA . SER A 1 91 ? 15.427 4.938 5.660 1.00 70.12 91 SER A CA 1
ATOM 689 C C . SER A 1 91 ? 15.469 3.753 4.697 1.00 70.12 91 SER A C 1
ATOM 691 O O . SER A 1 91 ? 15.182 3.885 3.509 1.00 70.12 91 SER A O 1
ATOM 693 N N . GLY A 1 92 ? 15.822 2.585 5.228 1.00 71.62 92 GLY A N 1
ATOM 694 C CA . GLY A 1 92 ? 15.890 1.346 4.462 1.00 71.62 92 GLY A CA 1
ATOM 695 C C . GLY A 1 92 ? 17.168 1.134 3.643 1.00 71.62 92 GLY A C 1
ATOM 696 O O . GLY A 1 92 ? 17.261 0.116 2.967 1.00 71.62 92 GLY A O 1
ATOM 697 N N . LEU A 1 93 ? 18.173 2.022 3.727 1.00 75.75 93 LEU A N 1
ATOM 698 C CA . LEU A 1 93 ? 19.451 1.871 3.005 1.00 75.75 93 LEU A CA 1
ATOM 699 C C . LEU A 1 93 ? 20.145 0.527 3.282 1.00 75.75 93 LEU A C 1
ATOM 701 O O . LEU A 1 93 ? 20.757 -0.050 2.389 1.00 75.75 93 LEU A O 1
ATOM 705 N N . ASN A 1 94 ? 20.022 0.034 4.517 1.00 71.94 94 ASN A N 1
ATOM 706 C CA . ASN A 1 94 ? 20.591 -1.238 4.966 1.00 71.94 94 ASN A CA 1
ATOM 707 C C . ASN A 1 94 ? 19.529 -2.335 5.154 1.00 71.94 94 ASN A C 1
ATOM 709 O O . ASN A 1 94 ? 19.824 -3.373 5.747 1.00 71.94 94 ASN A O 1
ATOM 713 N N . SER A 1 95 ? 18.286 -2.113 4.713 1.00 73.44 95 SER A N 1
ATOM 714 C CA . SER A 1 95 ? 17.245 -3.133 4.831 1.00 73.44 95 SER A CA 1
ATOM 715 C C . SER A 1 95 ? 17.543 -4.298 3.892 1.00 73.44 95 SER A C 1
ATOM 717 O O . SER A 1 95 ? 17.842 -4.104 2.719 1.00 73.44 95 SER A O 1
ATOM 719 N N . ILE A 1 96 ? 17.430 -5.517 4.419 1.00 72.06 96 ILE A N 1
ATOM 720 C CA . ILE A 1 96 ? 17.558 -6.760 3.654 1.00 72.06 96 ILE A CA 1
ATOM 721 C C . ILE A 1 96 ? 16.166 -7.367 3.564 1.00 72.06 96 ILE A C 1
ATOM 723 O O . ILE A 1 96 ? 15.565 -7.685 4.594 1.00 72.06 96 ILE A O 1
ATOM 727 N N . LEU A 1 97 ? 15.638 -7.541 2.353 1.00 71.69 97 LEU A N 1
ATOM 728 C CA . LEU A 1 97 ? 14.338 -8.178 2.191 1.00 71.69 97 LEU A CA 1
ATOM 729 C C . LEU A 1 97 ? 14.502 -9.706 2.306 1.00 71.69 97 LEU A C 1
ATOM 731 O O . LEU A 1 97 ? 15.299 -10.310 1.586 1.00 71.69 97 LEU A O 1
ATOM 735 N N . PRO A 1 98 ? 13.763 -10.394 3.197 1.00 68.38 98 PRO A N 1
ATOM 736 C CA . PRO A 1 98 ? 13.824 -11.848 3.268 1.00 68.38 98 PRO A CA 1
ATOM 737 C C . PRO A 1 98 ? 13.445 -12.464 1.917 1.00 68.38 98 PRO A C 1
ATOM 739 O O . PRO A 1 98 ? 12.419 -12.108 1.341 1.00 68.38 98 PRO A O 1
ATOM 742 N N . LYS A 1 99 ? 14.239 -13.432 1.439 1.00 71.19 99 LYS A N 1
ATOM 743 C CA . LYS A 1 99 ? 14.120 -14.053 0.099 1.00 71.19 99 LYS A CA 1
ATOM 744 C C . LYS A 1 99 ? 14.504 -13.141 -1.070 1.00 71.19 99 LYS A C 1
ATOM 746 O O . LYS A 1 99 ? 14.346 -13.553 -2.221 1.00 71.19 99 LYS A O 1
ATOM 751 N N . GLU A 1 100 ? 15.048 -11.958 -0.802 1.00 73.31 100 GLU A N 1
ATOM 752 C CA . GLU A 1 100 ? 15.836 -11.240 -1.792 1.00 73.31 100 GLU A CA 1
ATOM 753 C C . GLU A 1 100 ? 17.060 -12.094 -2.109 1.00 73.31 100 GLU A C 1
ATOM 755 O O . GLU A 1 100 ? 18.019 -12.201 -1.344 1.00 73.31 100 GLU A O 1
ATOM 760 N N . HIS A 1 101 ? 16.989 -12.797 -3.232 1.00 67.12 101 HIS A N 1
ATOM 761 C CA . HIS A 1 101 ? 18.162 -13.438 -3.785 1.00 67.12 101 HIS A CA 1
ATOM 762 C C . HIS A 1 101 ? 18.987 -12.283 -4.334 1.00 67.12 101 HIS A C 1
ATOM 764 O O . HIS A 1 101 ? 18.557 -11.662 -5.303 1.00 67.12 101 HIS A O 1
ATOM 770 N N . GLY A 1 102 ? 20.101 -11.956 -3.671 1.00 61.19 102 GLY A N 1
ATOM 771 C CA . GLY A 1 102 ? 21.036 -10.896 -4.058 1.00 61.19 102 GLY A CA 1
ATOM 772 C C . GLY A 1 102 ? 21.654 -11.170 -5.428 1.00 61.19 102 GLY A C 1
ATOM 773 O O . GLY A 1 102 ? 22.817 -11.549 -5.547 1.00 61.19 102 GLY A O 1
ATOM 774 N N . HIS A 1 103 ? 20.837 -11.055 -6.467 1.00 66.81 103 HIS A N 1
ATOM 775 C CA . HIS A 1 103 ? 21.232 -11.177 -7.848 1.00 66.81 103 HIS A CA 1
ATOM 776 C C . HIS A 1 103 ? 21.965 -9.909 -8.282 1.00 66.81 103 HIS A C 1
ATOM 778 O O . HIS A 1 103 ? 22.049 -8.902 -7.580 1.00 66.81 103 HIS A O 1
ATOM 784 N N . LYS A 1 104 ? 22.524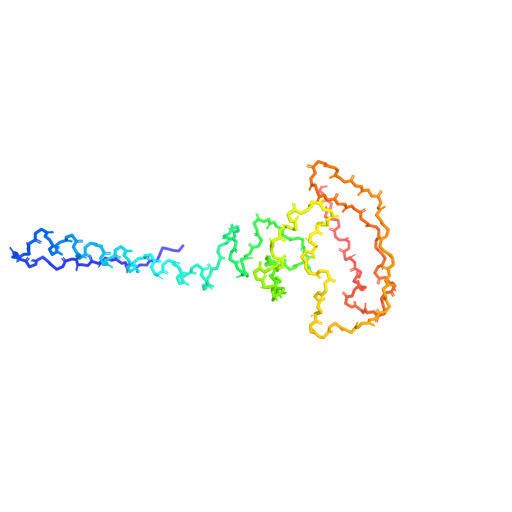 -9.990 -9.485 1.00 73.50 104 LYS A N 1
ATOM 785 C CA . LYS A 1 104 ? 23.155 -8.884 -10.194 1.00 73.50 104 LYS A CA 1
ATOM 786 C C . LYS A 1 104 ? 22.269 -7.633 -10.157 1.00 73.50 104 LYS A C 1
ATOM 788 O O . LYS A 1 104 ? 21.163 -7.641 -10.691 1.00 73.50 104 LYS A O 1
ATOM 793 N N . PHE A 1 105 ? 22.794 -6.552 -9.591 1.00 79.25 105 PHE A N 1
ATOM 794 C CA . PHE A 1 105 ? 22.178 -5.237 -9.710 1.00 79.25 105 PHE A CA 1
ATOM 795 C C . PHE A 1 105 ? 22.312 -4.730 -11.147 1.00 79.25 105 PHE A C 1
ATOM 797 O O . PHE A 1 105 ? 23.380 -4.824 -11.762 1.00 79.25 105 PHE A O 1
ATOM 804 N N . TYR A 1 106 ? 21.225 -4.174 -11.674 1.00 81.94 106 TYR A N 1
ATOM 805 C CA . TYR A 1 106 ? 21.203 -3.515 -12.973 1.00 81.94 106 TYR A CA 1
ATOM 806 C C . TYR A 1 106 ? 21.128 -2.010 -12.775 1.00 81.94 106 TYR A C 1
ATOM 808 O O . TYR A 1 106 ? 20.383 -1.520 -11.928 1.00 81.94 106 TYR A O 1
ATOM 816 N N . ASN A 1 107 ? 21.903 -1.271 -13.566 1.00 86.62 107 ASN A N 1
ATOM 817 C CA . ASN A 1 107 ? 21.800 0.178 -13.569 1.00 86.62 107 ASN A CA 1
ATOM 818 C C . ASN A 1 107 ? 20.431 0.582 -14.1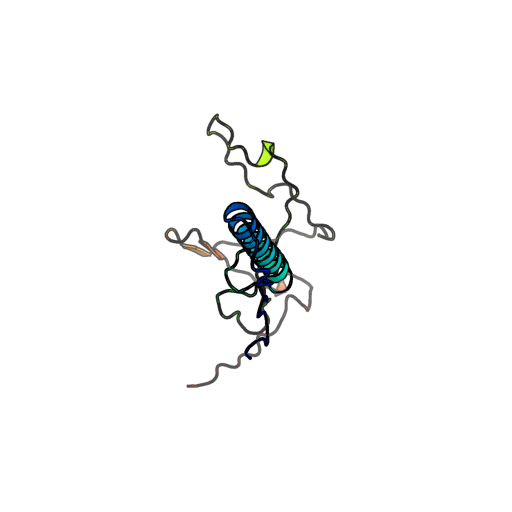34 1.00 86.62 107 ASN A C 1
ATOM 820 O O . ASN A 1 107 ? 20.078 0.150 -15.232 1.00 86.62 107 ASN A O 1
ATOM 824 N N . LEU A 1 108 ? 19.692 1.410 -13.396 1.00 88.88 108 LEU A N 1
ATOM 825 C CA . LEU A 1 108 ? 18.389 1.930 -13.792 1.00 88.88 108 LEU A CA 1
ATOM 826 C C . LEU A 1 108 ? 18.549 3.405 -14.208 1.00 88.88 108 LEU A C 1
ATOM 828 O O . LEU A 1 108 ? 18.510 4.294 -13.354 1.00 88.88 108 LEU A O 1
ATOM 832 N N . PRO A 1 109 ? 18.789 3.697 -15.499 1.00 91.94 109 PRO A N 1
ATOM 833 C CA . PRO A 1 109 ? 19.085 5.050 -15.949 1.00 91.94 109 PRO A CA 1
ATOM 834 C C . PRO A 1 109 ? 17.863 5.963 -15.813 1.00 91.94 109 PRO A C 1
ATOM 836 O O . PRO A 1 109 ? 16.814 5.729 -16.422 1.00 91.94 109 PRO A O 1
ATOM 839 N N . ILE A 1 110 ? 18.022 7.047 -15.050 1.00 93.88 110 ILE A N 1
ATOM 840 C CA . ILE A 1 110 ? 17.006 8.094 -14.931 1.00 93.88 110 ILE A CA 1
ATOM 841 C C . ILE A 1 110 ? 16.983 8.910 -16.227 1.00 93.88 110 ILE A C 1
ATOM 843 O O . ILE A 1 110 ? 17.960 9.557 -16.596 1.00 93.88 110 ILE A O 1
ATOM 847 N N . VAL A 1 111 ? 15.840 8.893 -16.907 1.00 95.62 111 VAL A N 1
ATOM 848 C CA . VAL A 1 111 ? 15.591 9.622 -18.157 1.00 95.62 111 VAL A CA 1
ATOM 849 C C . VAL A 1 111 ? 15.149 11.054 -17.869 1.00 95.62 111 VAL A C 1
ATOM 851 O O . VAL A 1 111 ? 15.477 11.971 -18.619 1.00 95.62 111 VAL A O 1
ATOM 854 N N . LYS A 1 112 ? 14.382 11.264 -16.792 1.00 93.62 112 LYS A N 1
ATOM 855 C CA . LYS A 1 112 ? 13.837 12.580 -16.448 1.00 93.62 112 LYS A CA 1
ATOM 856 C C . LYS A 1 112 ? 13.593 12.724 -14.952 1.00 93.62 112 LYS A C 1
ATOM 858 O O . LYS A 1 112 ? 12.931 11.885 -14.352 1.00 93.62 112 LYS A O 1
ATOM 863 N N . HIS A 1 113 ? 14.032 13.842 -14.387 1.00 91.81 113 HIS A N 1
ATOM 864 C CA . HIS A 1 113 ? 13.665 14.267 -13.038 1.00 91.81 113 HIS A CA 1
ATOM 865 C C . HIS A 1 113 ? 12.434 15.184 -13.108 1.00 91.81 113 HIS A C 1
ATOM 867 O O . HIS A 1 113 ? 12.318 16.018 -14.009 1.00 91.81 113 HIS A O 1
ATOM 873 N N . LEU A 1 114 ? 11.489 15.019 -12.185 1.00 88.38 114 LEU A N 1
ATOM 874 C CA . LEU A 1 114 ? 10.270 15.820 -12.080 1.00 88.38 114 LEU A CA 1
ATOM 875 C C . LEU A 1 114 ? 10.341 16.639 -10.786 1.00 88.38 114 LEU A C 1
ATOM 877 O O . LEU A 1 114 ? 9.754 16.293 -9.763 1.00 88.38 114 LEU A O 1
ATOM 881 N N . GLU A 1 115 ? 11.076 17.750 -10.857 1.00 83.31 115 GLU A N 1
ATOM 882 C CA . GLU A 1 115 ? 11.474 18.590 -9.713 1.00 83.31 115 GLU A CA 1
ATOM 883 C C . GLU A 1 115 ? 10.303 19.084 -8.849 1.00 83.31 115 GLU A C 1
ATOM 885 O O . GLU A 1 115 ? 10.460 19.289 -7.652 1.00 83.31 115 GLU A O 1
ATOM 890 N N . LYS A 1 116 ? 9.109 19.246 -9.435 1.00 84.38 116 LYS A N 1
ATOM 891 C CA . LYS A 1 116 ? 7.924 19.746 -8.719 1.00 84.38 116 LYS A CA 1
ATOM 892 C C . LYS A 1 116 ? 7.237 18.706 -7.827 1.00 84.38 116 LYS A C 1
ATOM 894 O O . LYS A 1 116 ? 6.484 19.102 -6.950 1.00 84.38 116 LYS A O 1
ATOM 899 N N . ASN A 1 117 ? 7.469 17.412 -8.060 1.00 71.31 117 ASN A N 1
ATOM 900 C CA . ASN A 1 117 ? 6.670 16.328 -7.473 1.00 71.31 117 ASN A CA 1
ATOM 901 C C . ASN A 1 117 ? 7.508 15.266 -6.732 1.00 71.31 117 ASN A C 1
ATOM 903 O O . ASN A 1 117 ? 6.979 14.198 -6.449 1.00 71.31 117 ASN A O 1
ATOM 907 N N . VAL A 1 118 ? 8.793 15.523 -6.440 1.00 79.38 118 VAL A N 1
ATOM 908 C CA . VAL A 1 118 ? 9.730 14.533 -5.852 1.00 79.38 118 VAL A CA 1
ATOM 909 C C . VAL A 1 118 ? 9.601 13.167 -6.552 1.00 79.38 118 VAL A C 1
ATOM 911 O O . VAL A 1 118 ? 9.365 12.135 -5.932 1.00 79.38 118 VAL A O 1
ATOM 914 N N . CYS A 1 119 ? 9.687 13.158 -7.885 1.00 83.75 119 CYS A N 1
ATOM 915 C CA . CYS A 1 119 ? 9.601 11.926 -8.668 1.00 83.75 119 CYS A CA 1
ATOM 916 C C . CYS A 1 119 ? 10.556 11.927 -9.870 1.00 83.75 119 CYS A C 1
ATOM 918 O O . CYS A 1 119 ? 11.080 12.967 -10.279 1.00 83.75 119 CYS A O 1
ATOM 920 N N . ALA A 1 120 ? 10.818 10.745 -10.428 1.00 91.44 120 ALA A N 1
ATOM 921 C CA . ALA A 1 120 ? 11.697 10.550 -11.575 1.00 91.44 120 ALA A CA 1
ATOM 922 C C . ALA A 1 120 ? 11.138 9.469 -12.510 1.00 91.44 120 ALA A C 1
ATOM 924 O O . ALA A 1 120 ? 10.416 8.572 -12.083 1.00 91.44 120 ALA A O 1
ATOM 925 N N . ILE A 1 121 ? 11.475 9.566 -13.793 1.00 90.12 121 ILE A N 1
ATOM 926 C CA . ILE A 1 121 ? 11.177 8.562 -14.815 1.00 90.12 121 ILE A CA 1
ATOM 927 C C . ILE A 1 121 ? 12.492 7.893 -15.183 1.00 90.12 121 ILE A C 1
ATOM 929 O O . ILE A 1 121 ? 13.446 8.580 -15.554 1.00 90.12 121 ILE A O 1
ATOM 933 N N . ALA A 1 122 ? 12.525 6.567 -15.126 1.00 94.25 122 ALA A N 1
ATOM 934 C CA . ALA A 1 122 ? 13.670 5.768 -15.533 1.00 94.25 122 ALA A CA 1
ATOM 935 C C . ALA A 1 122 ? 13.315 4.824 -16.685 1.00 94.25 122 ALA A C 1
ATOM 937 O O . ALA A 1 122 ? 12.159 4.431 -16.840 1.00 94.25 122 ALA A O 1
ATOM 938 N N . ALA A 1 123 ? 14.311 4.480 -17.499 1.00 91.50 123 ALA A N 1
ATOM 939 C CA . ALA A 1 123 ? 14.156 3.485 -18.552 1.00 91.50 123 ALA A CA 1
ATOM 940 C C . ALA A 1 123 ? 14.482 2.103 -17.990 1.00 91.50 123 ALA A C 1
ATOM 942 O O . ALA A 1 123 ? 15.571 1.890 -17.458 1.00 91.50 123 ALA A O 1
ATOM 943 N N . TRP A 1 124 ? 13.546 1.170 -18.140 1.00 88.81 124 TRP A N 1
ATOM 944 C CA . TRP A 1 124 ? 13.714 -0.215 -17.726 1.00 88.81 124 TRP A CA 1
ATOM 945 C C . TRP A 1 124 ? 13.369 -1.152 -18.880 1.00 88.81 124 TRP A C 1
ATOM 947 O O . TRP A 1 124 ? 12.331 -1.002 -19.522 1.00 88.81 124 TRP A O 1
ATOM 957 N N . ASP A 1 125 ? 14.260 -2.104 -19.136 1.00 86.00 125 ASP A N 1
ATOM 958 C CA . ASP A 1 125 ? 14.040 -3.226 -20.039 1.00 86.00 125 ASP A CA 1
ATOM 959 C C . ASP A 1 125 ? 13.812 -4.470 -19.180 1.00 86.00 125 ASP A C 1
ATOM 961 O O . ASP A 1 125 ? 14.704 -4.885 -18.439 1.00 86.00 125 ASP A O 1
ATOM 965 N N . SER A 1 126 ? 12.614 -5.048 -19.238 1.00 83.00 126 SER A N 1
ATOM 966 C CA . SER A 1 126 ? 12.284 -6.232 -18.446 1.00 83.00 126 SER A CA 1
ATOM 967 C C . SER A 1 126 ? 13.065 -7.472 -18.888 1.00 83.00 126 SER A C 1
ATOM 969 O O . SER A 1 126 ? 13.300 -8.356 -18.065 1.00 83.00 126 SER A O 1
ATOM 971 N N . SER A 1 127 ? 13.515 -7.521 -20.150 1.00 84.00 127 SER A N 1
ATOM 972 C CA . SER A 1 127 ? 14.165 -8.697 -20.748 1.00 84.00 127 SER A CA 1
ATOM 973 C C . SER A 1 127 ? 15.545 -8.996 -20.173 1.00 84.00 127 SER A C 1
ATOM 975 O O . SER A 1 127 ? 16.055 -10.104 -20.325 1.00 84.00 127 SER A O 1
ATOM 977 N N . ILE A 1 128 ? 16.134 -8.035 -19.455 1.00 85.88 128 ILE A N 1
ATOM 978 C CA . ILE A 1 128 ? 17.399 -8.222 -18.734 1.00 85.88 128 ILE A CA 1
ATOM 979 C C . ILE A 1 128 ? 17.273 -9.243 -17.598 1.00 85.88 128 ILE A C 1
ATOM 981 O O . ILE A 1 128 ? 18.282 -9.756 -17.112 1.00 85.88 128 ILE A O 1
ATOM 985 N N . HIS A 1 129 ? 16.043 -9.514 -17.162 1.00 79.00 129 HIS A N 1
ATOM 986 C CA . HIS A 1 129 ? 15.734 -10.525 -16.171 1.00 79.00 129 HIS A CA 1
ATOM 987 C C . HIS A 1 129 ? 15.261 -11.786 -16.888 1.00 79.00 129 HIS A C 1
ATOM 989 O O . HIS A 1 129 ? 14.321 -11.740 -17.681 1.00 79.00 129 HIS A O 1
ATOM 995 N N . ASP A 1 130 ? 15.892 -12.920 -16.588 1.00 77.12 130 ASP A N 1
ATOM 996 C CA . ASP A 1 130 ? 15.490 -14.244 -17.085 1.00 77.12 130 ASP A CA 1
ATOM 997 C C . ASP A 1 130 ? 14.282 -14.777 -16.291 1.00 77.12 130 ASP A C 1
ATOM 999 O O . ASP A 1 130 ? 14.307 -15.857 -15.706 1.00 77.12 130 ASP A O 1
ATOM 1003 N N . ASP A 1 131 ? 13.236 -13.953 -16.184 1.00 78.62 131 ASP A N 1
ATOM 1004 C CA . ASP A 1 131 ? 12.010 -14.267 -15.459 1.00 78.62 131 ASP A CA 1
ATOM 1005 C C . ASP A 1 131 ? 10.790 -13.965 -16.334 1.00 78.62 131 ASP A C 1
ATOM 1007 O O . ASP A 1 131 ? 10.566 -12.842 -16.799 1.00 78.62 131 ASP A O 1
ATOM 1011 N N . VAL A 1 132 ? 9.972 -14.993 -16.545 1.00 78.62 132 VAL A N 1
ATOM 1012 C CA . VAL A 1 132 ? 8.728 -14.910 -17.317 1.00 78.62 132 VAL A CA 1
ATOM 1013 C C . VAL A 1 132 ? 7.713 -13.953 -16.686 1.00 78.62 132 VAL A C 1
ATOM 1015 O O . VAL A 1 132 ? 6.907 -13.358 -17.394 1.00 78.62 132 VAL A O 1
ATOM 1018 N N . ASN A 1 133 ? 7.762 -13.762 -15.366 1.00 76.31 133 ASN A N 1
ATOM 1019 C CA . ASN A 1 133 ? 6.842 -12.884 -14.649 1.00 76.31 133 ASN A CA 1
ATOM 1020 C C . ASN A 1 133 ? 7.185 -11.401 -14.834 1.00 76.31 133 ASN A C 1
ATOM 1022 O O . ASN A 1 133 ? 6.302 -10.556 -14.705 1.00 76.31 133 ASN A O 1
ATOM 1026 N N . LEU A 1 134 ? 8.445 -11.081 -15.150 1.00 76.44 134 LEU A N 1
ATOM 1027 C CA . LEU A 1 134 ? 8.873 -9.716 -15.477 1.00 76.44 134 LEU A CA 1
ATOM 1028 C C . LEU A 1 134 ? 8.714 -9.428 -16.974 1.00 76.44 134 LEU A C 1
ATOM 1030 O O . LEU A 1 134 ? 8.435 -8.297 -17.360 1.00 76.44 134 LEU A O 1
ATOM 1034 N N . ASN A 1 135 ? 8.801 -10.462 -17.810 1.00 69.62 135 ASN A N 1
ATOM 1035 C CA . ASN A 1 135 ? 8.608 -10.387 -19.254 1.00 69.62 135 ASN A CA 1
ATOM 1036 C C . ASN A 1 135 ? 7.164 -10.683 -19.657 1.00 69.62 135 ASN A C 1
ATOM 1038 O O . ASN A 1 135 ? 6.874 -11.680 -20.320 1.00 69.62 135 ASN A O 1
ATOM 1042 N N . LYS A 1 136 ? 6.238 -9.797 -19.282 1.00 63.56 136 LYS A N 1
ATOM 1043 C CA . LYS A 1 136 ? 4.862 -9.891 -19.772 1.00 63.56 136 LYS A CA 1
ATOM 1044 C C . LYS A 1 136 ? 4.712 -9.100 -21.069 1.00 63.56 136 LYS A C 1
ATOM 1046 O O . LYS A 1 136 ? 4.921 -7.890 -21.090 1.00 63.56 136 LYS A O 1
ATOM 1051 N N . ILE A 1 137 ? 4.295 -9.772 -22.144 1.00 59.25 137 ILE A N 1
ATOM 1052 C CA . ILE A 1 137 ? 3.795 -9.091 -23.343 1.00 59.25 137 ILE A CA 1
ATOM 1053 C C . ILE A 1 137 ? 2.562 -8.301 -22.901 1.00 59.25 137 ILE A C 1
ATOM 1055 O O . ILE A 1 137 ? 1.574 -8.884 -22.453 1.00 59.25 137 ILE A O 1
ATOM 1059 N N . THR A 1 138 ? 2.629 -6.974 -22.967 1.00 52.62 138 THR A N 1
ATOM 1060 C CA . THR A 1 138 ? 1.443 -6.143 -22.780 1.00 52.62 138 THR A CA 1
ATOM 1061 C C . THR A 1 138 ? 0.490 -6.478 -23.919 1.00 52.62 138 THR A C 1
ATOM 1063 O O . THR A 1 138 ? 0.780 -6.145 -25.069 1.00 52.62 138 THR A O 1
ATOM 1066 N N . ASP A 1 139 ? -0.625 -7.150 -23.625 1.00 58.38 139 ASP A N 1
ATOM 1067 C CA . ASP A 1 139 ? -1.716 -7.301 -24.585 1.00 58.38 139 ASP A CA 1
ATOM 1068 C C . ASP A 1 139 ? -2.211 -5.892 -24.914 1.00 58.38 139 ASP A C 1
ATOM 1070 O O . ASP A 1 139 ? -2.929 -5.256 -24.141 1.00 58.38 139 ASP A O 1
ATOM 1074 N N . GLY A 1 140 ? -1.722 -5.356 -26.030 1.00 51.16 140 GLY A N 1
ATOM 1075 C CA . GLY A 1 140 ? -2.024 -4.022 -26.516 1.00 51.16 140 GLY A CA 1
ATOM 1076 C C . GLY A 1 140 ? -3.474 -3.928 -26.968 1.00 51.16 140 GLY A C 1
ATOM 1077 O O . GLY A 1 140 ? -3.748 -3.854 -28.159 1.00 51.16 140 GLY A O 1
ATOM 1078 N N . ALA A 1 141 ? -4.412 -3.895 -26.027 1.00 44.59 141 ALA A N 1
ATOM 1079 C CA . ALA A 1 141 ? -5.764 -3.436 -26.279 1.00 44.59 141 ALA A CA 1
ATOM 1080 C C . ALA A 1 141 ? -5.784 -1.907 -26.152 1.00 44.59 141 ALA A C 1
ATOM 1082 O O . ALA A 1 141 ? -6.268 -1.339 -25.176 1.00 44.59 141 ALA A O 1
ATOM 1083 N N . CYS A 1 142 ? -5.244 -1.229 -27.167 1.00 41.91 142 CYS A N 1
ATOM 1084 C CA . CYS A 1 142 ? -5.746 0.094 -27.504 1.00 41.91 142 CYS A CA 1
ATOM 1085 C C . CYS A 1 142 ? -7.200 -0.127 -27.929 1.00 41.91 142 CYS A C 1
ATOM 1087 O O . CYS A 1 142 ? -7.448 -0.683 -28.998 1.00 41.91 142 CYS A O 1
ATOM 1089 N N . VAL A 1 143 ? -8.155 0.195 -27.057 1.00 43.72 143 VAL A N 1
ATOM 1090 C CA . VAL A 1 143 ? -9.559 0.270 -27.458 1.00 43.72 143 VAL A CA 1
ATOM 1091 C C . VAL A 1 143 ? -9.658 1.530 -28.319 1.00 43.72 143 VAL A C 1
ATOM 1093 O O . VAL A 1 143 ? -9.426 2.617 -27.785 1.00 43.72 143 VAL A O 1
ATOM 1096 N N . PRO A 1 144 ? -9.912 1.430 -29.636 1.00 46.81 144 PRO A N 1
ATOM 1097 C CA . PRO A 1 144 ? -10.137 2.621 -30.434 1.00 46.81 144 PRO A CA 1
ATOM 1098 C C . PRO A 1 144 ? -11.428 3.279 -29.936 1.00 46.81 144 PRO A C 1
ATOM 1100 O O . PRO A 1 144 ? -12.471 2.625 -29.865 1.00 46.81 144 PRO A O 1
ATOM 1103 N N . GLY A 1 145 ? -11.315 4.543 -29.524 1.00 46.12 145 GLY A N 1
ATOM 1104 C CA . GLY A 1 145 ? -12.459 5.436 -29.329 1.00 46.12 145 GLY A CA 1
ATOM 1105 C C . GLY A 1 145 ? -13.059 5.874 -30.656 1.00 46.12 145 GLY A C 1
ATOM 1106 O O . GLY A 1 145 ? -12.312 5.892 -31.663 1.00 46.12 145 GLY A O 1
#